Protein AF-A0A357YAJ7-F1 (afdb_monomer)

pLDDT: mean 78.46, std 12.75, range [44.72, 89.56]

Secondary structure (DSSP, 8-state):
--HHHHHHHHT--HHHHHHHHHHHHHTTSEEEEEETTEEEEEE-HHHHHHHHHHHHHH--S---S-----

Structure (mmCIF, N/CA/C/O backbone):
data_AF-A0A357YAJ7-F1
#
_entry.id   AF-A0A357YAJ7-F1
#
loop_
_atom_site.group_PDB
_atom_site.id
_atom_site.type_symbol
_atom_site.label_atom_id
_atom_site.label_alt_id
_atom_site.label_comp_id
_atom_site.label_asym_id
_atom_site.label_entity_id
_atom_site.label_seq_id
_atom_site.pdbx_PDB_ins_code
_atom_site.Cartn_x
_atom_site.Cartn_y
_atom_site.Cartn_z
_atom_site.occupancy
_atom_site.B_iso_or_equiv
_atom_site.auth_seq_id
_atom_site.auth_comp_id
_atom_site.auth_asym_id
_atom_site.auth_atom_id
_atom_site.pdbx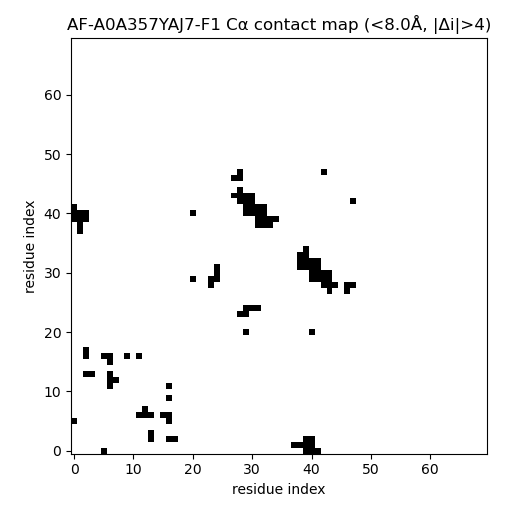_PDB_model_num
ATOM 1 N N . MET A 1 1 ? -1.544 6.255 6.568 1.00 64.38 1 MET A N 1
ATOM 2 C CA . MET A 1 1 ? -2.975 6.293 6.980 1.00 64.38 1 MET A CA 1
ATOM 3 C C . MET A 1 1 ? -3.291 5.069 7.837 1.00 64.38 1 MET A C 1
ATOM 5 O O . MET A 1 1 ? -2.547 4.098 7.750 1.00 64.38 1 MET A O 1
ATOM 9 N N . SER A 1 2 ? -4.346 5.101 8.661 1.00 75.38 2 SER A N 1
ATOM 10 C CA . SER A 1 2 ? -4.803 3.919 9.411 1.00 75.38 2 SER A CA 1
ATOM 11 C C . SER A 1 2 ? -5.604 2.967 8.511 1.00 75.38 2 SER A C 1
ATOM 13 O O . SER A 1 2 ? -6.235 3.395 7.544 1.00 75.38 2 SER A O 1
ATOM 15 N N . VAL A 1 3 ? -5.606 1.671 8.835 1.00 76.38 3 VAL A N 1
ATOM 16 C CA . VAL A 1 3 ? -6.306 0.631 8.050 1.00 76.38 3 VAL A CA 1
ATOM 17 C C . VAL A 1 3 ? -7.813 0.894 7.959 1.00 76.38 3 VAL A C 1
ATOM 19 O O . VAL A 1 3 ? -8.417 0.653 6.921 1.00 76.38 3 VAL A O 1
ATOM 22 N N . ASN A 1 4 ? -8.415 1.457 9.010 1.00 77.88 4 ASN A N 1
ATOM 23 C CA . ASN A 1 4 ? -9.846 1.766 9.041 1.00 77.88 4 ASN A CA 1
ATOM 24 C C . ASN A 1 4 ? -10.222 2.882 8.046 1.00 77.88 4 ASN A C 1
ATOM 26 O O . ASN A 1 4 ? -11.235 2.793 7.356 1.00 77.88 4 ASN A O 1
ATOM 30 N N . ALA A 1 5 ? -9.362 3.899 7.903 1.00 79.12 5 ALA A N 1
ATOM 31 C CA . ALA A 1 5 ? -9.544 4.935 6.888 1.00 79.12 5 ALA A CA 1
ATOM 32 C C . ALA A 1 5 ? -9.430 4.352 5.470 1.00 79.12 5 ALA A C 1
ATOM 34 O O . ALA A 1 5 ? -10.255 4.651 4.616 1.00 79.12 5 ALA A O 1
ATOM 35 N N . ILE A 1 6 ? -8.457 3.464 5.243 1.00 79.94 6 ILE A N 1
ATOM 36 C CA . ILE A 1 6 ? -8.249 2.792 3.951 1.00 79.94 6 ILE A CA 1
ATOM 37 C C . ILE A 1 6 ? -9.451 1.907 3.591 1.00 79.94 6 ILE A C 1
ATOM 39 O O . ILE A 1 6 ? -9.939 1.970 2.466 1.00 79.94 6 ILE A O 1
ATOM 43 N N . ALA A 1 7 ? -9.961 1.131 4.550 1.00 82.25 7 ALA A N 1
ATOM 44 C CA . ALA A 1 7 ? -11.143 0.290 4.376 1.00 82.25 7 ALA A CA 1
ATOM 45 C C . ALA A 1 7 ? -12.375 1.117 3.971 1.00 82.25 7 ALA A C 1
ATOM 47 O O . ALA A 1 7 ? -13.054 0.779 3.004 1.00 82.25 7 ALA A O 1
ATOM 48 N N . LYS A 1 8 ? -12.605 2.250 4.649 1.00 81.75 8 LYS A N 1
AT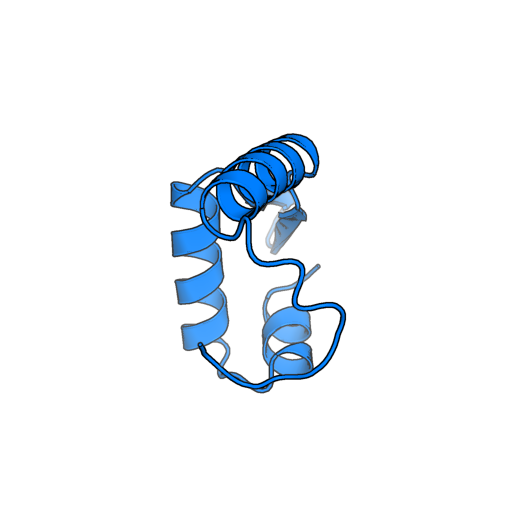OM 49 C CA . LYS A 1 8 ? -13.722 3.156 4.355 1.00 81.75 8 LYS A CA 1
ATOM 50 C C . LYS A 1 8 ? -13.609 3.797 2.970 1.00 81.75 8 LYS A C 1
ATOM 52 O O . LYS A 1 8 ? -14.600 3.839 2.252 1.00 81.75 8 LYS A O 1
ATOM 57 N N . THR A 1 9 ? -12.419 4.255 2.577 1.00 82.75 9 THR A N 1
ATOM 58 C CA . THR A 1 9 ? -12.192 4.867 1.256 1.00 82.75 9 THR A CA 1
ATOM 59 C C . THR A 1 9 ? -12.334 3.861 0.115 1.00 82.75 9 THR A C 1
ATOM 61 O O . THR A 1 9 ? -12.839 4.206 -0.947 1.00 82.75 9 THR A O 1
ATOM 64 N N . LEU A 1 10 ? -11.905 2.616 0.328 1.00 79.31 10 LEU A N 1
ATOM 65 C CA . LEU A 1 10 ? -12.009 1.546 -0.667 1.00 79.31 10 LEU A CA 1
ATOM 66 C C . LEU A 1 10 ? -13.389 0.864 -0.680 1.00 79.31 10 LEU A C 1
ATOM 68 O O . LEU A 1 10 ? -13.634 0.037 -1.552 1.00 79.31 10 LEU A O 1
ATOM 72 N N . GLY A 1 11 ? -14.273 1.166 0.278 1.00 84.75 11 GLY A N 1
ATOM 73 C CA . GLY A 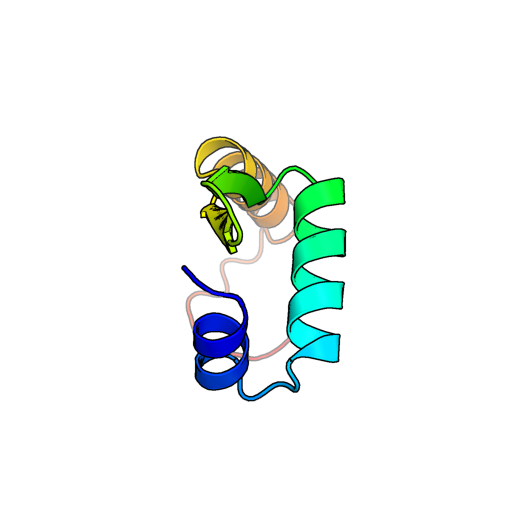1 11 ? -15.569 0.493 0.416 1.00 84.75 11 GLY A CA 1
ATOM 74 C C . GLY A 1 11 ? -15.455 -0.999 0.755 1.00 84.75 11 GLY A C 1
ATOM 75 O O . GLY A 1 11 ? -16.362 -1.769 0.455 1.00 84.75 11 GLY A O 1
ATOM 76 N N . VAL A 1 12 ? -14.339 -1.423 1.355 1.00 86.94 12 VAL A N 1
ATOM 77 C CA . VAL A 1 12 ? -14.067 -2.827 1.698 1.00 86.94 12 VAL A CA 1
ATOM 78 C C . VAL A 1 12 ? -14.074 -3.040 3.209 1.00 86.94 12 VAL A C 1
ATOM 80 O O . VAL A 1 12 ? -13.939 -2.105 3.997 1.00 86.94 12 VAL A O 1
ATOM 83 N N . THR A 1 13 ? -14.193 -4.296 3.637 1.00 87.75 13 THR A N 1
ATOM 84 C CA . THR A 1 13 ? -14.071 -4.650 5.057 1.00 87.75 13 THR A CA 1
ATOM 85 C C . THR A 1 13 ? -12.642 -4.421 5.564 1.00 87.75 13 THR A C 1
ATOM 87 O O . THR A 1 13 ? -11.679 -4.467 4.796 1.00 87.75 13 THR A O 1
ATOM 90 N N . GLN A 1 14 ? -12.465 -4.216 6.874 1.00 83.75 14 GLN A N 1
ATOM 91 C CA . GLN A 1 14 ? -11.124 -4.050 7.459 1.00 83.75 14 GLN A CA 1
ATOM 92 C C . GLN A 1 14 ? -10.215 -5.265 7.213 1.00 83.75 14 GLN A C 1
ATOM 94 O O . GLN A 1 14 ? -9.025 -5.093 6.949 1.00 83.75 14 GLN A O 1
ATOM 99 N N . SER A 1 15 ? -10.770 -6.480 7.242 1.00 86.1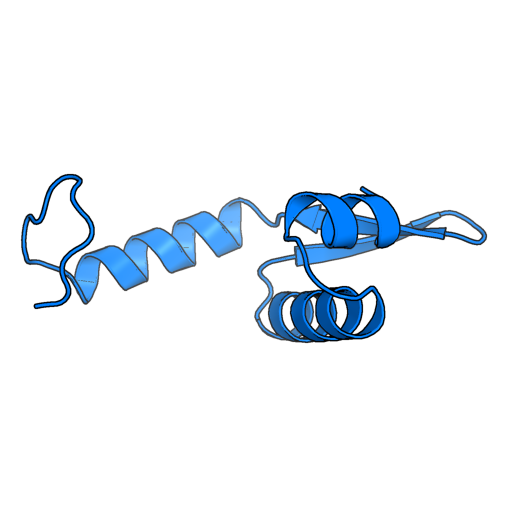9 15 SER A N 1
ATOM 100 C CA . SER A 1 15 ? -10.031 -7.706 6.927 1.00 86.19 15 SER A CA 1
ATOM 101 C C . SER A 1 15 ? -9.551 -7.720 5.476 1.00 86.19 15 SER A C 1
ATOM 103 O O . SER A 1 15 ? -8.379 -8.001 5.232 1.00 86.19 15 SER A O 1
ATOM 105 N N . ALA A 1 16 ? -10.413 -7.339 4.525 1.00 85.25 16 ALA A N 1
ATOM 106 C CA . ALA A 1 16 ? -10.040 -7.225 3.116 1.00 85.25 16 ALA A CA 1
ATOM 107 C C . ALA A 1 16 ? -8.983 -6.131 2.898 1.00 85.25 16 ALA A C 1
ATOM 109 O O . ALA A 1 16 ? -7.995 -6.358 2.205 1.00 85.25 16 ALA A O 1
ATOM 110 N N . ALA A 1 17 ? -9.123 -4.970 3.547 1.00 87.50 17 ALA A N 1
ATOM 111 C CA . ALA A 1 17 ? -8.117 -3.910 3.493 1.00 87.50 17 ALA A CA 1
ATOM 112 C C . ALA A 1 17 ? -6.756 -4.380 4.032 1.00 87.50 17 ALA A C 1
ATOM 114 O O . ALA A 1 17 ? -5.730 -4.144 3.397 1.00 87.50 17 ALA A O 1
ATOM 115 N N . SER A 1 18 ? -6.737 -5.083 5.168 1.00 86.69 18 SER A N 1
ATOM 116 C CA . SER A 1 18 ? -5.515 -5.658 5.743 1.00 86.69 18 SER A CA 1
ATOM 117 C C . SER A 1 18 ? -4.872 -6.683 4.803 1.00 86.69 18 SER A C 1
ATOM 119 O O . SER A 1 18 ? -3.663 -6.642 4.561 1.00 86.69 18 SER A O 1
ATOM 121 N N . GLN A 1 19 ? -5.682 -7.558 4.202 1.00 87.94 19 GLN A N 1
ATOM 122 C CA . GLN A 1 19 ? -5.212 -8.538 3.227 1.00 87.94 19 GLN A CA 1
ATOM 123 C C . GLN A 1 19 ? -4.602 -7.860 1.994 1.00 87.94 19 GLN A C 1
ATOM 125 O O . GLN A 1 19 ? -3.481 -8.196 1.612 1.00 87.94 19 GLN A O 1
ATOM 130 N N . HIS A 1 20 ? -5.277 -6.864 1.413 1.00 87.69 20 HIS A N 1
ATOM 131 C CA . HIS A 1 20 ? -4.744 -6.090 0.290 1.00 87.69 20 HIS A CA 1
ATOM 132 C C . HIS A 1 20 ? -3.436 -5.382 0.654 1.00 87.69 20 HIS A C 1
ATOM 134 O O . HIS A 1 20 ? -2.470 -5.463 -0.100 1.00 87.69 20 HIS A O 1
ATOM 140 N N . LEU A 1 21 ? -3.359 -4.743 1.825 1.00 87.06 21 LEU A N 1
ATOM 141 C CA . LEU A 1 21 ? -2.135 -4.083 2.289 1.00 87.06 21 LEU A CA 1
ATOM 142 C C . LEU A 1 21 ? -0.984 -5.071 2.476 1.00 87.06 21 LEU A C 1
ATOM 144 O O . LEU A 1 21 ? 0.158 -4.740 2.164 1.00 87.06 21 LEU A O 1
ATOM 148 N N . ARG A 1 22 ? -1.269 -6.296 2.927 1.00 88.00 22 ARG A N 1
ATOM 149 C CA . ARG A 1 22 ? -0.268 -7.361 3.025 1.00 88.00 22 ARG A CA 1
ATOM 150 C C . ARG A 1 22 ? 0.255 -7.768 1.648 1.00 88.00 22 ARG A C 1
ATOM 152 O O . ARG A 1 22 ? 1.466 -7.844 1.479 1.00 88.00 22 ARG A O 1
ATOM 159 N N . VAL A 1 23 ? -0.627 -7.954 0.664 1.00 89.56 23 VAL A N 1
ATOM 160 C CA . VAL A 1 23 ? -0.235 -8.257 -0.727 1.00 89.56 23 VAL A CA 1
ATOM 161 C C . VAL A 1 23 ? 0.598 -7.120 -1.322 1.00 89.56 23 VAL A C 1
ATOM 163 O O . VAL A 1 23 ? 1.672 -7.363 -1.869 1.00 8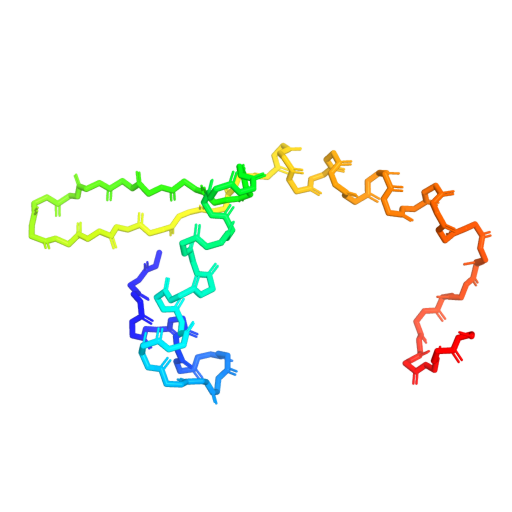9.56 23 VAL A O 1
ATOM 166 N N . LEU A 1 24 ? 0.152 -5.872 -1.164 1.00 87.31 24 LEU A N 1
ATOM 167 C CA . LEU A 1 24 ? 0.874 -4.692 -1.644 1.00 87.31 24 LEU A CA 1
ATOM 168 C C . LEU A 1 24 ? 2.246 -4.547 -0.970 1.00 87.31 24 LEU A C 1
ATOM 170 O O . LEU A 1 24 ? 3.202 -4.123 -1.620 1.00 87.31 24 LEU A O 1
ATOM 174 N N . LYS A 1 25 ? 2.361 -4.909 0.315 1.00 87.94 25 LYS A N 1
ATOM 175 C CA . LYS A 1 25 ? 3.632 -4.913 1.051 1.00 87.94 25 LYS A CA 1
ATOM 176 C C . LYS A 1 25 ? 4.571 -5.968 0.482 1.00 87.94 25 LYS A C 1
ATOM 178 O O . LYS A 1 25 ? 5.724 -5.663 0.199 1.00 87.94 25 LYS A O 1
ATOM 183 N N . THR A 1 26 ? 4.081 -7.189 0.269 1.00 87.88 26 THR A N 1
ATOM 184 C CA . THR A 1 26 ? 4.867 -8.271 -0.341 1.00 87.88 26 THR A CA 1
ATOM 185 C C . THR A 1 26 ? 5.312 -7.919 -1.763 1.00 87.88 26 THR A C 1
ATOM 187 O O . THR A 1 26 ? 6.416 -8.274 -2.158 1.00 87.88 26 THR A O 1
ATOM 190 N N . ALA A 1 27 ? 4.505 -7.161 -2.509 1.00 86.75 27 ALA A N 1
ATOM 191 C CA . ALA A 1 27 ? 4.866 -6.634 -3.824 1.00 86.75 27 ALA A CA 1
ATOM 192 C C . ALA A 1 27 ? 5.828 -5.423 -3.781 1.00 86.75 27 ALA A C 1
ATOM 194 O O . ALA A 1 27 ? 6.230 -4.928 -4.831 1.00 86.75 27 ALA A O 1
ATOM 195 N N . GLY A 1 28 ? 6.179 -4.911 -2.594 1.00 87.81 28 GLY A N 1
ATOM 196 C CA . GLY A 1 28 ? 7.064 -3.752 -2.417 1.00 87.81 28 GLY A CA 1
ATOM 197 C C . GLY A 1 28 ? 6.426 -2.389 -2.731 1.00 87.81 28 GLY A C 1
ATOM 198 O O . GLY A 1 28 ? 7.130 -1.376 -2.761 1.00 87.81 28 GLY A O 1
ATOM 199 N N . LEU A 1 29 ? 5.107 -2.345 -2.951 1.00 86.88 29 LEU A N 1
ATOM 200 C CA . LEU A 1 29 ? 4.352 -1.147 -3.344 1.00 86.88 29 LEU A CA 1
ATOM 201 C C . LEU A 1 29 ? 3.953 -0.260 -2.161 1.00 86.88 29 LEU A C 1
ATOM 203 O O . LEU A 1 29 ? 3.755 0.943 -2.330 1.00 86.88 29 LEU A O 1
ATOM 207 N N . VAL A 1 30 ? 3.837 -0.832 -0.965 1.00 89.44 30 VAL A N 1
ATOM 208 C CA . VAL A 1 30 ? 3.588 -0.087 0.277 1.00 89.44 30 VAL A CA 1
ATOM 209 C C . VAL A 1 30 ? 4.651 -0.417 1.311 1.00 89.44 30 VAL A C 1
ATOM 211 O O . VAL A 1 30 ? 5.185 -1.525 1.344 1.00 89.44 30 VAL A O 1
ATOM 214 N N . ARG A 1 31 ? 4.934 0.556 2.169 1.00 87.50 31 ARG A N 1
ATOM 215 C CA . ARG A 1 31 ? 5.778 0.415 3.350 1.00 87.50 31 ARG A CA 1
ATOM 216 C C . ARG A 1 31 ? 4.894 0.529 4.581 1.00 87.50 31 ARG A C 1
ATOM 218 O O . ARG A 1 31 ? 3.938 1.306 4.599 1.00 87.50 31 ARG A O 1
ATOM 225 N N . ASP A 1 32 ? 5.203 -0.256 5.596 1.00 88.19 32 ASP A N 1
ATOM 226 C CA . ASP A 1 32 ? 4.601 -0.138 6.911 1.00 88.19 32 ASP A CA 1
ATOM 227 C C . ASP A 1 32 ? 5.624 0.406 7.904 1.00 88.19 32 ASP A C 1
ATOM 229 O O . ASP A 1 32 ? 6.769 -0.033 7.956 1.00 88.19 32 ASP A O 1
ATOM 233 N N . GLU A 1 33 ? 5.191 1.368 8.704 1.00 86.62 33 GLU A N 1
ATOM 234 C CA . GLU A 1 33 ? 5.971 1.942 9.786 1.00 86.62 33 GLU A CA 1
ATOM 235 C C . GLU A 1 33 ? 5.192 1.737 11.081 1.00 86.62 33 GLU A C 1
ATOM 237 O O . GLU A 1 33 ? 4.052 2.193 11.236 1.00 86.62 33 GLU A O 1
ATOM 242 N N . ARG A 1 34 ? 5.794 1.011 12.023 1.00 86.31 34 ARG A N 1
ATOM 243 C CA . ARG A 1 34 ? 5.193 0.797 13.335 1.00 86.31 34 ARG A CA 1
ATOM 244 C C . ARG A 1 34 ? 5.500 2.004 14.216 1.00 86.31 34 ARG A C 1
ATOM 246 O O . ARG A 1 34 ? 6.641 2.194 14.622 1.00 86.31 34 ARG A O 1
ATOM 253 N N . ARG A 1 35 ? 4.477 2.797 14.543 1.00 86.00 35 ARG A N 1
ATOM 254 C CA . ARG A 1 35 ? 4.572 3.907 15.501 1.00 86.00 35 ARG A CA 1
ATOM 255 C C . ARG A 1 35 ? 3.754 3.575 16.742 1.00 86.00 35 ARG A C 1
ATOM 257 O O . ARG A 1 35 ? 2.535 3.748 16.779 1.00 86.00 35 ARG A O 1
ATOM 264 N N . GLY A 1 36 ? 4.445 3.056 17.755 1.00 87.31 36 GLY A N 1
ATOM 265 C CA . GLY A 1 36 ? 3.832 2.608 19.004 1.00 87.31 36 GLY A CA 1
ATOM 266 C C . GLY A 1 36 ? 2.849 1.457 18.777 1.00 87.31 36 GLY A C 1
ATOM 267 O O . GLY A 1 36 ? 3.227 0.388 18.289 1.00 87.31 36 GLY A O 1
ATOM 268 N N . TYR A 1 37 ? 1.582 1.682 19.132 1.00 82.06 37 TYR A N 1
ATOM 269 C CA . TYR A 1 37 ? 0.507 0.692 18.996 1.00 82.06 37 TYR A CA 1
ATOM 270 C C . TYR A 1 37 ? -0.052 0.581 17.566 1.00 82.06 37 TYR A C 1
ATOM 272 O O . TYR A 1 37 ? -0.695 -0.409 17.227 1.00 82.06 37 TYR A O 1
ATOM 280 N N . TRP A 1 38 ? 0.207 1.570 16.707 1.00 80.69 38 TRP A N 1
ATOM 281 C CA . TRP A 1 38 ? -0.412 1.662 15.387 1.00 80.69 38 TRP A CA 1
ATOM 282 C C . TRP A 1 38 ? 0.590 1.368 14.271 1.00 80.69 38 TRP A C 1
ATOM 284 O O . TRP A 1 38 ? 1.735 1.824 14.290 1.00 80.69 38 TRP A O 1
ATOM 294 N N . ILE A 1 39 ? 0.136 0.618 13.268 1.00 81.94 39 ILE A N 1
ATOM 295 C CA . ILE A 1 39 ? 0.880 0.394 12.028 1.00 81.94 39 ILE A CA 1
ATOM 296 C C . ILE A 1 39 ? 0.367 1.389 10.995 1.00 81.94 39 ILE A C 1
ATOM 298 O O . ILE A 1 39 ? -0.816 1.390 10.641 1.00 81.94 39 ILE A O 1
ATOM 302 N N . TYR A 1 40 ? 1.263 2.245 10.521 1.00 83.50 40 TYR A N 1
ATOM 303 C CA . TYR A 1 40 ? 0.974 3.211 9.477 1.00 83.50 40 TYR A CA 1
ATOM 304 C C . TYR A 1 40 ? 1.454 2.672 8.144 1.00 83.50 40 TYR A C 1
ATOM 306 O O . TYR A 1 40 ? 2.612 2.303 8.002 1.00 83.50 40 TYR A O 1
ATOM 314 N N . TYR A 1 41 ? 0.568 2.684 7.154 1.00 83.94 41 TYR A N 1
ATOM 315 C CA . TYR A 1 41 ? 0.932 2.352 5.782 1.00 83.94 41 TYR A CA 1
ATOM 316 C C . TYR A 1 41 ? 1.185 3.627 4.978 1.00 83.94 41 TYR A C 1
ATOM 318 O O . TYR A 1 41 ? 0.410 4.594 5.068 1.00 83.94 41 TYR A O 1
ATOM 326 N N . SER A 1 42 ? 2.255 3.603 4.190 1.00 85.75 42 SER A N 1
ATOM 327 C CA . SER A 1 42 ? 2.653 4.626 3.226 1.00 85.75 42 SER A CA 1
ATOM 328 C C . SER A 1 42 ? 2.936 3.987 1.863 1.00 85.75 42 SER A C 1
ATOM 330 O O . SER A 1 42 ? 3.314 2.820 1.764 1.00 85.75 42 SER A O 1
ATOM 332 N N . LEU A 1 43 ? 2.698 4.733 0.785 1.00 85.25 43 LEU A N 1
ATOM 333 C CA . LEU A 1 43 ? 2.966 4.263 -0.575 1.00 85.25 43 LEU A CA 1
ATOM 334 C C . LEU A 1 43 ? 4.453 4.401 -0.896 1.00 85.25 43 LEU A C 1
ATOM 336 O O . LEU A 1 43 ? 5.066 5.430 -0.617 1.00 85.25 43 LEU A O 1
ATOM 340 N N . ASN A 1 44 ? 5.014 3.381 -1.536 1.00 87.38 44 ASN A N 1
ATOM 341 C CA . ASN A 1 44 ? 6.347 3.437 -2.110 1.00 87.38 44 ASN A CA 1
ATOM 342 C C . ASN A 1 44 ? 6.250 4.003 -3.533 1.00 87.38 44 ASN A C 1
ATOM 344 O O . ASN A 1 44 ? 6.021 3.260 -4.488 1.00 87.38 44 ASN A O 1
ATOM 348 N N . GLN A 1 45 ? 6.373 5.327 -3.661 1.00 85.12 45 GLN A N 1
ATOM 349 C CA . GLN A 1 45 ? 6.194 6.028 -4.939 1.00 85.12 45 GLN A CA 1
ATOM 350 C C . GLN A 1 45 ? 7.137 5.506 -6.030 1.00 85.12 45 GLN A C 1
ATOM 352 O O . GLN A 1 45 ? 6.690 5.274 -7.148 1.00 85.12 45 GLN A O 1
ATOM 357 N N . GLU A 1 46 ? 8.397 5.219 -5.699 1.00 86.38 46 GLU A N 1
ATOM 358 C CA . GLU A 1 46 ? 9.377 4.676 -6.649 1.00 86.38 46 GLU A CA 1
ATOM 359 C C . GLU A 1 46 ? 8.945 3.315 -7.211 1.00 86.38 46 GLU A C 1
ATOM 361 O O . GLU A 1 46 ? 8.961 3.093 -8.424 1.00 86.38 46 GLU A O 1
ATOM 366 N N . ALA A 1 47 ? 8.505 2.405 -6.336 1.00 86.25 47 ALA A N 1
ATOM 367 C CA . 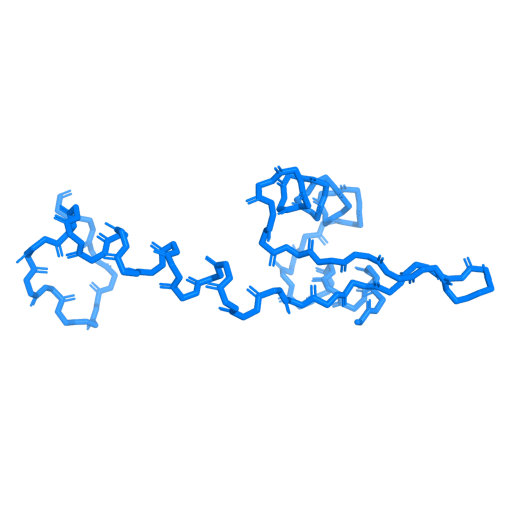ALA A 1 47 ? 8.024 1.090 -6.751 1.00 86.25 47 ALA A CA 1
ATOM 368 C C . ALA A 1 47 ? 6.741 1.200 -7.586 1.00 86.25 47 ALA A C 1
ATOM 370 O O . ALA A 1 47 ? 6.587 0.499 -8.587 1.00 86.25 47 ALA A O 1
ATOM 371 N N . LEU A 1 48 ? 5.842 2.116 -7.216 1.00 85.56 48 LEU A N 1
ATOM 372 C CA . LEU A 1 48 ? 4.616 2.371 -7.963 1.00 85.56 48 LEU A CA 1
ATOM 373 C C . LEU A 1 48 ? 4.912 2.936 -9.358 1.00 85.56 48 LEU A C 1
ATOM 375 O O . LEU A 1 48 ? 4.313 2.495 -10.337 1.00 85.56 48 LEU A O 1
ATOM 379 N N . GLU A 1 49 ? 5.862 3.862 -9.478 1.00 85.88 49 GLU A N 1
ATOM 380 C CA . GLU A 1 49 ? 6.297 4.390 -10.769 1.00 85.88 49 GLU A CA 1
ATOM 381 C C . GLU A 1 49 ? 6.964 3.328 -11.641 1.00 85.88 49 GLU A C 1
ATOM 383 O O . GLU A 1 49 ? 6.694 3.265 -12.843 1.00 85.88 49 GLU A O 1
ATOM 388 N N . ALA A 1 50 ? 7.802 2.471 -11.056 1.00 85.25 50 ALA A N 1
ATOM 389 C CA . ALA A 1 50 ? 8.407 1.350 -11.765 1.00 85.25 50 ALA A CA 1
ATOM 390 C C . ALA A 1 50 ? 7.335 0.373 -12.275 1.00 85.25 50 ALA A C 1
ATOM 392 O O . ALA A 1 50 ? 7.356 -0.021 -13.445 1.00 85.25 50 ALA A O 1
ATOM 393 N N . CYS A 1 51 ? 6.351 0.038 -11.435 1.00 83.56 51 CYS A N 1
ATOM 394 C CA . CYS A 1 51 ? 5.192 -0.756 -11.832 1.00 83.56 51 CYS A CA 1
ATOM 395 C C . CYS A 1 51 ? 4.388 -0.073 -12.939 1.00 83.56 51 CYS A C 1
ATOM 397 O O . CYS A 1 51 ? 4.080 -0.728 -13.929 1.00 83.56 51 CYS A O 1
ATOM 399 N N . ARG A 1 52 ? 4.125 1.236 -12.842 1.00 83.00 52 ARG A N 1
ATOM 400 C CA . ARG A 1 52 ? 3.434 2.009 -13.886 1.00 83.00 52 ARG A CA 1
ATOM 401 C C . ARG A 1 52 ? 4.185 1.957 -15.213 1.00 83.00 52 ARG A C 1
ATOM 403 O O . ARG A 1 52 ? 3.575 1.688 -16.241 1.00 83.00 52 ARG A O 1
ATOM 410 N N . LYS A 1 53 ? 5.507 2.167 -15.203 1.00 83.44 53 LYS A N 1
ATOM 411 C CA . LYS A 1 53 ? 6.354 2.083 -16.406 1.00 83.44 53 LYS A CA 1
ATOM 412 C C . LYS A 1 53 ? 6.289 0.696 -17.045 1.00 83.44 53 LYS A C 1
ATOM 414 O O . LYS A 1 53 ? 6.229 0.597 -18.265 1.00 83.44 53 LYS A O 1
ATOM 419 N N . ARG A 1 54 ? 6.281 -0.368 -16.236 1.00 81.56 54 ARG A N 1
ATOM 420 C CA . ARG A 1 54 ? 6.125 -1.749 -16.721 1.00 81.56 54 ARG A CA 1
ATOM 421 C C . ARG A 1 54 ? 4.727 -2.005 -17.276 1.00 81.56 54 ARG A C 1
ATOM 423 O O . ARG A 1 54 ? 4.624 -2.565 -18.359 1.00 81.56 54 ARG A O 1
ATOM 430 N N . LEU A 1 55 ? 3.679 -1.558 -16.587 1.00 79.75 55 LEU A N 1
ATOM 431 C CA . LEU A 1 55 ? 2.296 -1.690 -1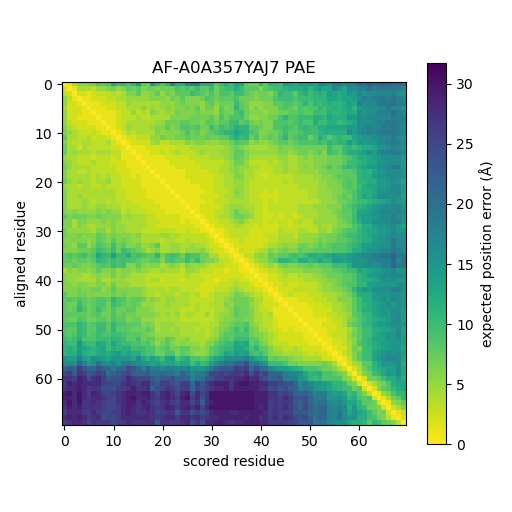7.050 1.00 79.75 55 LEU A CA 1
ATOM 432 C C . LEU A 1 55 ? 2.099 -0.995 -18.402 1.00 79.75 55 LEU A C 1
ATOM 434 O O . LEU A 1 55 ? 1.512 -1.567 -19.310 1.00 79.75 55 LEU A O 1
ATOM 438 N N . ASN A 1 56 ? 2.678 0.197 -18.561 1.00 77.12 56 ASN A N 1
ATOM 439 C CA . ASN A 1 56 ? 2.614 0.974 -19.798 1.00 77.12 56 ASN A CA 1
ATOM 440 C C . ASN A 1 56 ? 3.356 0.310 -20.976 1.00 77.12 56 ASN A C 1
ATOM 442 O O . ASN A 1 56 ? 3.106 0.635 -22.127 1.00 77.12 56 ASN A O 1
ATOM 446 N N . ARG A 1 57 ? 4.280 -0.626 -20.710 1.00 70.88 57 ARG A N 1
ATOM 447 C CA . ARG A 1 57 ? 4.900 -1.450 -21.765 1.00 70.88 57 ARG A CA 1
ATOM 448 C C . ARG A 1 57 ? 4.023 -2.625 -22.186 1.00 70.88 57 ARG A C 1
ATOM 450 O O . ARG A 1 57 ? 4.172 -3.099 -23.302 1.00 70.88 57 ARG A O 1
ATOM 457 N N . VAL A 1 58 ? 3.166 -3.116 -21.292 1.00 73.50 58 VAL A N 1
ATOM 458 C CA . VAL A 1 58 ? 2.225 -4.207 -21.588 1.00 73.50 58 VAL A CA 1
ATOM 459 C C . VAL A 1 58 ? 0.992 -3.653 -22.303 1.00 73.50 58 VAL A C 1
ATOM 461 O O . VAL A 1 58 ? 0.519 -4.251 -23.261 1.00 73.50 58 VAL A O 1
ATOM 464 N N . CYS A 1 59 ? 0.530 -2.468 -21.901 1.00 56.91 59 CYS A N 1
ATOM 465 C CA . CYS A 1 59 ? -0.518 -1.725 -22.592 1.00 56.91 59 CYS A CA 1
ATOM 466 C C . CYS A 1 59 ? 0.101 -0.660 -23.507 1.00 56.91 59 CYS A C 1
ATOM 468 O O . CYS A 1 59 ? 0.134 0.516 -23.166 1.00 56.91 59 CYS A O 1
ATOM 470 N N . THR A 1 60 ? 0.593 -1.065 -24.679 1.00 60.09 60 THR A N 1
ATOM 471 C CA . THR A 1 60 ? 0.999 -0.134 -25.753 1.00 60.09 60 THR A CA 1
ATOM 472 C C . THR A 1 60 ? -0.188 0.410 -26.552 1.00 60.09 60 THR A C 1
ATOM 474 O O . THR A 1 60 ? -0.008 1.255 -27.428 1.00 60.09 60 THR A O 1
ATOM 477 N N . CYS A 1 61 ? -1.411 -0.041 -26.261 1.00 59.47 61 CYS A N 1
ATOM 478 C CA . CYS A 1 61 ? -2.610 0.560 -26.818 1.00 59.47 61 CYS A CA 1
ATOM 479 C C . CYS A 1 61 ? -2.875 1.896 -26.107 1.00 59.47 61 CYS A C 1
ATOM 481 O O . CYS A 1 61 ? -3.070 1.955 -24.894 1.00 59.47 61 CYS A O 1
ATOM 483 N N . GLY A 1 62 ? -2.858 2.990 -26.871 1.00 56.41 62 GLY A N 1
ATOM 484 C CA . GLY A 1 62 ? -3.170 4.347 -26.413 1.00 56.41 62 GLY A CA 1
ATOM 485 C C . GLY A 1 62 ? -4.647 4.538 -26.065 1.00 56.41 62 GLY A C 1
ATOM 486 O O . GLY A 1 62 ? -5.279 5.474 -26.547 1.00 56.41 62 GLY A O 1
ATOM 487 N N . CYS A 1 63 ? -5.217 3.654 -25.248 1.00 57.88 63 CYS A N 1
ATOM 488 C CA . CYS A 1 63 ? -6.566 3.770 -24.720 1.00 57.88 63 CYS A CA 1
ATOM 489 C C . CYS A 1 63 ? -6.559 4.836 -23.619 1.00 57.88 63 CYS A C 1
ATOM 491 O O . CYS A 1 63 ? -6.526 4.547 -22.422 1.00 57.88 63 CYS A O 1
ATOM 493 N N . GLY A 1 64 ? -6.518 6.097 -24.045 1.00 51.62 64 GLY A N 1
ATOM 494 C CA . GLY A 1 64 ? -6.730 7.245 -23.181 1.00 51.62 64 GLY A CA 1
ATOM 495 C C . GLY A 1 64 ? -8.115 7.165 -22.549 1.00 51.62 64 GLY A C 1
ATOM 496 O O . GLY A 1 64 ? -9.115 7.176 -23.253 1.00 51.62 64 GLY A O 1
ATOM 497 N N . GLY A 1 65 ? -8.147 7.066 -21.220 1.00 49.34 65 GLY A N 1
ATOM 498 C CA . GLY A 1 65 ? -9.278 7.434 -20.369 1.00 49.34 65 GLY A CA 1
ATOM 499 C C . GLY A 1 65 ? -10.666 6.990 -20.837 1.00 49.34 65 GLY A C 1
ATOM 500 O O . GLY A 1 65 ? -11.425 7.774 -21.391 1.00 49.34 65 GLY A O 1
ATOM 501 N N . GLY A 1 66 ? -11.052 5.764 -20.507 1.00 45.59 66 GLY A N 1
ATOM 502 C CA . GLY A 1 66 ? -12.444 5.337 -20.603 1.00 45.59 66 GLY A CA 1
ATOM 503 C C . GLY A 1 66 ? -12.529 3.846 -20.372 1.00 45.59 66 GLY A C 1
ATOM 504 O O . GLY A 1 66 ? -12.058 3.080 -21.202 1.00 45.59 66 GLY A O 1
ATOM 505 N N . GLY A 1 67 ? -13.066 3.437 -19.224 1.00 49.12 67 GLY A N 1
ATOM 506 C CA . GLY A 1 67 ? -13.103 2.042 -18.799 1.00 49.12 67 GLY A CA 1
ATOM 507 C C . GLY A 1 67 ? -13.853 1.143 -19.778 1.00 49.12 67 GLY A C 1
ATOM 508 O O . GLY A 1 67 ? -15.055 0.931 -19.641 1.00 49.12 67 GLY A O 1
ATOM 509 N N . LYS A 1 68 ? -13.123 0.578 -20.7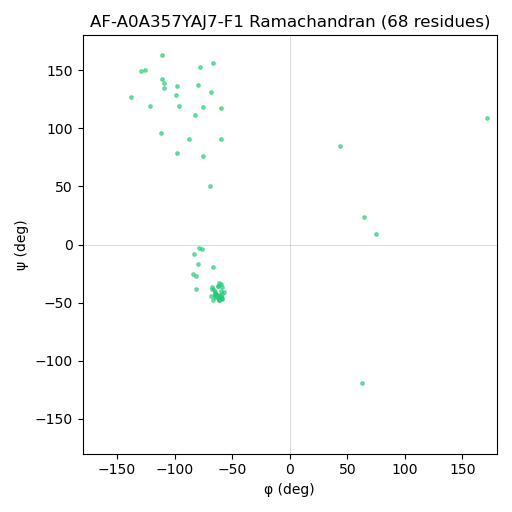36 1.00 44.72 68 LYS A N 1
ATOM 510 C CA . LYS A 1 68 ? -13.511 -0.604 -21.492 1.00 44.72 68 LYS A CA 1
ATOM 511 C C . LYS A 1 68 ? -12.281 -1.498 -21.633 1.00 44.72 68 LYS A C 1
ATOM 513 O O . LYS A 1 68 ? -11.237 -0.996 -22.050 1.00 44.72 68 LYS A O 1
ATOM 518 N N . PRO A 1 69 ? -12.374 -2.780 -21.250 1.00 47.62 69 PRO A N 1
ATOM 519 C CA . PRO A 1 69 ? -11.307 -3.725 -21.514 1.00 47.62 69 PRO A CA 1
ATOM 520 C C . PRO A 1 69 ? -11.231 -3.960 -23.025 1.00 47.62 69 PRO A C 1
ATOM 522 O O . PRO A 1 69 ? -12.256 -4.158 -23.680 1.00 47.62 69 PRO A O 1
ATOM 525 N N . CYS A 1 70 ? -10.018 -3.874 -23.557 1.00 51.69 70 CYS A N 1
ATOM 526 C CA . CYS A 1 70 ? -9.638 -4.554 -24.786 1.00 51.69 70 CYS A CA 1
ATOM 527 C C . CYS A 1 70 ? -9.669 -6.072 -24.574 1.00 51.69 70 CYS A C 1
ATOM 529 O O . CYS A 1 70 ? -9.296 -6.507 -23.456 1.00 51.69 70 CYS A O 1
#

Solvent-accessible surface area (backbone atoms only — not comparable to full-atom values): 4193 Å² total; per-residue (Å²): 85,51,61,65,60,52,6,63,76,70,75,43,53,57,68,56,36,52,51,51,52,49,54,36,37,77,70,52,36,34,44,78,47,78,60,86,96,43,64,34,48,45,75,30,62,70,48,45,50,54,49,49,58,52,49,51,65,74,51,73,67,87,75,73,85,68,102,66,88,129

Nearest PDB structures (foldseek):
  6j05-assembly1_A  TM=6.842E-01  e=6.920E-04  Acidithiobacillus ferrooxidans
  5k1y-assembly1_B  TM=7.260E-01  e=7.217E-03  Sulfolobus sp. NOB8H2
  2lkp-assembly1_B  TM=5.909E-01  e=1.106E-03  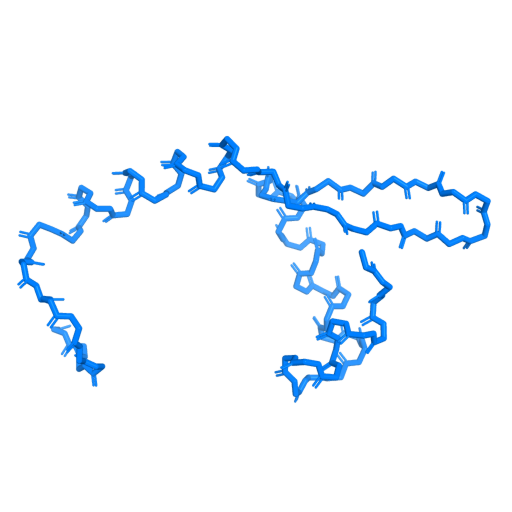Mycobacterium tuberculosis H37Rv
  2rdp-assembly1_A-2  TM=6.385E-01  e=1.009E-02  Geobacillus stearothermophilus
  2vxz-assembly1_A  TM=6.775E-01  e=6.157E-02  Pyrobaculum spherical virus

Radius of gyration: 14.98 Å; Cα contacts (8 Å, |Δi|>4): 57; chains: 1; bounding box: 25×16×46 Å

Sequence (70 aa):
MSVNAIAKTLGVTQSAASQHLRVLKTAGLVRDERRGYWIYYSLNQEALEACRKRLNRVCTCGCGGGGKPC

Foldseek 3Di:
DALVVVCVVVVHDSVVSVVVLVVCVVLVQWDWDDDDPGIDIDGPVVSVVVVVVVVCVVCVPPPPDDDDDD

Mean predicted aligned error: 9.39 Å